Protein AF-A0A660WA96-F1 (afdb_monomer)

Sequence (66 aa):
MNDKILQQAKNRIEQDIVLAVDITHIHKPYAKKMDFLTRVWDGMKKETVKGYWVLEVIGANIYDEH

Structure (mmCIF, N/CA/C/O backbone):
data_AF-A0A660WA96-F1
#
_entry.id   AF-A0A660WA96-F1
#
loop_
_atom_site.group_PDB
_atom_site.id
_atom_site.type_symbol
_atom_site.label_atom_id
_atom_site.label_alt_id
_atom_site.label_comp_id
_atom_site.label_asym_id
_atom_site.label_entity_id
_atom_site.label_seq_id
_atom_site.pdbx_PDB_ins_code
_atom_site.Cartn_x
_atom_site.Cartn_y
_atom_site.Cartn_z
_atom_site.occupancy
_atom_site.B_iso_or_equiv
_atom_site.auth_seq_id
_atom_site.auth_comp_id
_atom_site.auth_asym_id
_atom_site.auth_atom_id
_atom_site.pdbx_PDB_model_num
ATOM 1 N N . MET A 1 1 ? 9.804 9.238 13.149 1.00 57.19 1 MET A N 1
ATOM 2 C CA . MET A 1 1 ? 8.895 10.193 12.462 1.00 57.19 1 MET A CA 1
ATOM 3 C C . MET A 1 1 ? 7.479 9.631 12.373 1.00 57.19 1 MET A C 1
ATOM 5 O O . MET A 1 1 ? 6.556 10.341 12.750 1.00 57.19 1 MET A O 1
ATOM 9 N N . ASN A 1 2 ? 7.316 8.357 11.993 1.00 79.00 2 ASN A N 1
ATOM 10 C CA . ASN A 1 2 ? 6.003 7.705 11.899 1.00 79.00 2 ASN A CA 1
ATOM 11 C C . ASN A 1 2 ? 5.215 7.655 13.218 1.00 79.00 2 ASN A C 1
ATOM 13 O O . ASN A 1 2 ? 4.010 7.865 13.188 1.00 79.00 2 ASN A O 1
ATOM 17 N N . ASP A 1 3 ? 5.863 7.484 14.374 1.00 92.44 3 ASP A N 1
ATOM 18 C CA . ASP A 1 3 ? 5.138 7.309 15.646 1.00 92.44 3 ASP A CA 1
ATOM 19 C C . ASP A 1 3 ? 4.241 8.493 16.015 1.00 92.44 3 ASP A C 1
ATOM 21 O O . ASP A 1 3 ? 3.139 8.299 16.515 1.00 92.44 3 ASP A O 1
ATOM 25 N N . LYS A 1 4 ? 4.669 9.731 15.733 1.00 92.12 4 LYS A N 1
ATOM 26 C CA . LYS A 1 4 ? 3.852 10.923 16.016 1.00 92.12 4 LYS A CA 1
ATOM 27 C C . LYS A 1 4 ? 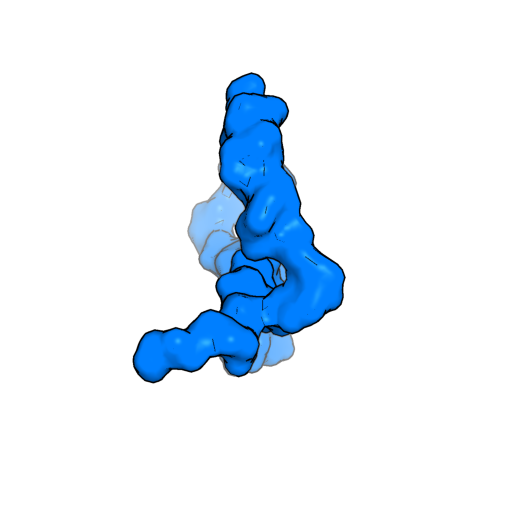2.592 10.965 15.151 1.00 92.12 4 LYS A C 1
ATOM 29 O O . LYS A 1 4 ? 1.526 11.297 15.656 1.00 92.12 4 LYS A O 1
ATOM 34 N N . ILE A 1 5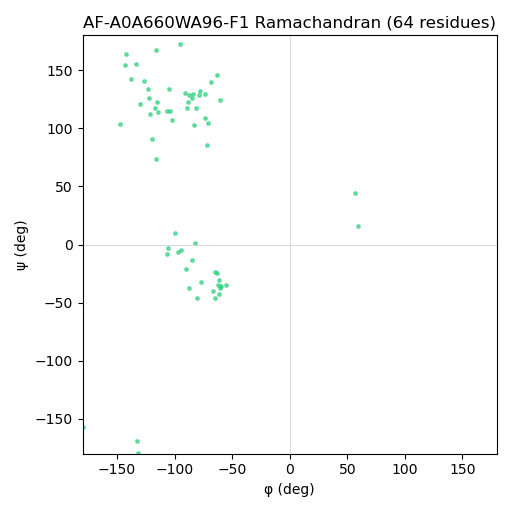 ? 2.719 10.591 13.876 1.00 89.25 5 ILE A N 1
ATOM 35 C CA . ILE A 1 5 ? 1.594 10.505 12.937 1.00 89.25 5 ILE A CA 1
ATOM 36 C C . ILE A 1 5 ? 0.634 9.405 13.396 1.00 89.25 5 ILE A C 1
ATOM 38 O O . ILE A 1 5 ? -0.568 9.639 13.493 1.00 89.25 5 ILE A O 1
ATOM 42 N N . LEU A 1 6 ? 1.164 8.236 13.769 1.00 90.31 6 LEU A N 1
ATOM 43 C CA . LEU A 1 6 ? 0.359 7.130 14.287 1.00 90.31 6 LEU A CA 1
ATOM 44 C C . LEU A 1 6 ? -0.378 7.517 15.577 1.00 90.31 6 LEU A C 1
ATOM 46 O O . LEU A 1 6 ? -1.565 7.235 15.700 1.00 90.31 6 LEU A O 1
ATOM 50 N N . GLN A 1 7 ? 0.270 8.223 16.510 1.00 91.69 7 GLN A N 1
ATOM 51 C CA . GLN A 1 7 ? -0.387 8.682 17.742 1.00 91.69 7 GLN A CA 1
ATOM 52 C C . GLN A 1 7 ? -1.546 9.650 17.481 1.00 91.69 7 GLN A C 1
ATOM 54 O O . GLN A 1 7 ? -2.537 9.604 18.207 1.00 91.69 7 GLN A O 1
ATOM 59 N N . GLN A 1 8 ? -1.443 10.504 16.460 1.00 89.19 8 GLN A N 1
ATOM 60 C CA . GLN A 1 8 ? -2.518 11.424 16.073 1.00 89.19 8 GLN A CA 1
ATOM 61 C C . GLN A 1 8 ? -3.645 10.726 15.298 1.00 89.19 8 GLN A C 1
ATOM 63 O O . GLN A 1 8 ? -4.801 11.132 15.401 1.00 89.19 8 GLN A O 1
ATOM 68 N N . ALA A 1 9 ? -3.319 9.692 14.519 1.00 87.56 9 ALA A N 1
ATOM 69 C CA . ALA A 1 9 ? -4.268 9.001 13.651 1.00 87.56 9 ALA A CA 1
ATOM 70 C C . ALA A 1 9 ? -4.989 7.825 14.326 1.00 87.56 9 ALA A C 1
ATOM 72 O O . ALA A 1 9 ? -6.064 7.452 13.870 1.00 87.56 9 ALA A O 1
ATOM 73 N N . LYS A 1 10 ? -4.443 7.249 15.406 1.00 87.62 10 LYS A N 1
ATOM 74 C CA . LYS A 1 10 ? -4.975 6.020 16.030 1.00 87.62 10 LYS A CA 1
ATOM 75 C C . LYS A 1 10 ? -6.455 6.105 16.421 1.00 87.62 10 LYS A C 1
ATOM 77 O O . LYS A 1 10 ? -7.162 5.119 16.304 1.00 87.62 10 LYS A O 1
ATOM 82 N N . ASN A 1 11 ? -6.920 7.282 16.843 1.00 87.38 11 ASN A N 1
ATOM 83 C CA . ASN A 1 11 ? -8.307 7.499 17.264 1.00 87.38 11 ASN A CA 1
ATOM 84 C C . ASN A 1 11 ? -9.255 7.750 16.075 1.00 87.38 11 ASN A C 1
ATOM 86 O O . ASN A 1 11 ? -10.419 8.041 16.287 1.00 87.38 11 ASN A O 1
ATOM 90 N N . ARG A 1 12 ? -8.761 7.721 14.829 1.00 86.75 12 ARG A N 1
ATOM 91 C CA . ARG A 1 12 ? -9.571 7.910 13.614 1.00 86.75 12 ARG A CA 1
ATOM 92 C C . ARG A 1 12 ? -9.981 6.596 12.957 1.00 86.75 12 ARG A C 1
ATOM 94 O O . ARG A 1 12 ? -10.685 6.646 11.961 1.00 86.75 12 ARG A O 1
ATOM 101 N N . ILE A 1 13 ? -9.483 5.458 13.445 1.00 88.00 13 ILE A N 1
ATOM 102 C CA . ILE A 1 13 ? -9.834 4.114 12.973 1.00 88.00 13 ILE A CA 1
ATOM 103 C C . ILE A 1 13 ? -10.433 3.365 14.163 1.00 88.00 13 ILE A C 1
ATOM 105 O O . ILE A 1 13 ? -9.713 2.782 14.970 1.00 88.00 13 ILE A O 1
ATOM 109 N N . GLU A 1 14 ? -11.750 3.452 14.301 1.00 87.38 14 GLU A N 1
ATOM 110 C CA . GLU A 1 14 ? -12.531 2.790 15.345 1.00 87.38 14 GLU A CA 1
ATOM 111 C C . GLU A 1 14 ? -13.092 1.453 14.837 1.00 87.38 14 GLU A C 1
ATOM 113 O O . GLU A 1 14 ? -12.956 1.123 13.658 1.00 87.38 14 GLU A O 1
ATOM 118 N N . GLN A 1 15 ? -13.699 0.657 15.723 1.00 86.62 15 GLN A N 1
ATOM 119 C CA . GLN A 1 15 ? -14.158 -0.700 15.387 1.00 86.62 15 GLN A CA 1
ATOM 120 C C . GLN A 1 15 ? -15.211 -0.730 14.272 1.00 86.62 15 GLN A C 1
ATOM 122 O O . GLN A 1 15 ? -15.233 -1.678 13.490 1.00 86.62 15 GLN A O 1
ATOM 127 N N . ASP A 1 16 ? -16.023 0.320 14.173 1.00 89.56 16 ASP A N 1
ATOM 128 C CA . ASP A 1 16 ? -17.165 0.387 13.262 1.00 89.56 16 ASP A CA 1
ATOM 129 C C . ASP A 1 16 ? -16.868 1.167 11.969 1.00 89.56 16 ASP A C 1
ATOM 131 O O . ASP A 1 16 ? -17.769 1.453 11.177 1.00 89.56 16 ASP A O 1
ATOM 135 N N . ILE A 1 17 ? -15.598 1.513 11.730 1.00 91.06 17 ILE A N 1
ATOM 136 C CA . ILE A 1 17 ? -15.185 2.196 10.504 1.00 91.06 17 ILE A CA 1
ATOM 137 C C . ILE A 1 17 ? -15.097 1.212 9.342 1.00 91.06 17 ILE A C 1
ATOM 139 O O . ILE A 1 17 ? -14.455 0.163 9.414 1.00 91.06 17 ILE A O 1
ATOM 143 N N . VAL A 1 18 ? -15.697 1.603 8.219 1.00 92.50 18 VAL A N 1
ATOM 144 C CA . VAL A 1 18 ? -15.587 0.865 6.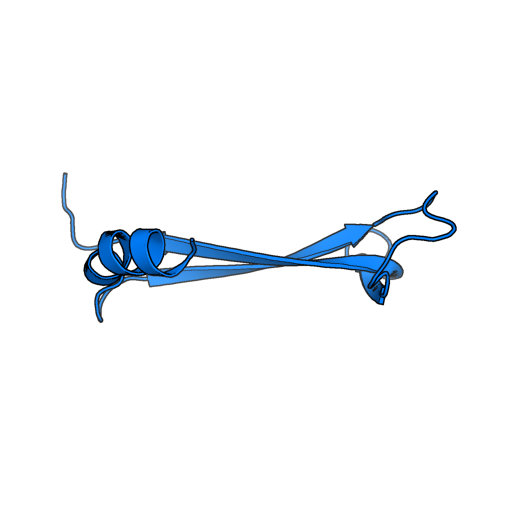965 1.00 92.50 18 VAL A CA 1
ATOM 145 C C . VAL A 1 18 ? -14.249 1.192 6.318 1.00 92.50 18 VAL A C 1
ATOM 147 O O . VAL A 1 18 ? -13.915 2.358 6.118 1.00 92.50 18 VAL A O 1
ATOM 150 N N . LEU A 1 19 ? -13.492 0.157 5.956 1.00 93.12 19 LEU A N 1
ATOM 151 C CA . LEU A 1 19 ? -12.248 0.295 5.206 1.00 93.12 19 LEU A CA 1
ATOM 152 C C . LEU A 1 19 ? -12.478 -0.104 3.748 1.00 93.12 19 LEU A C 1
ATOM 154 O O . LEU A 1 19 ? -12.731 -1.272 3.449 1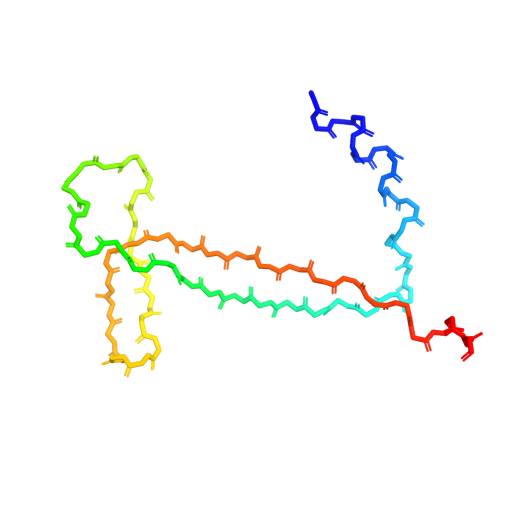.00 93.12 19 LEU A O 1
ATOM 158 N N . ALA A 1 20 ? -12.350 0.857 2.839 1.00 93.50 20 ALA A N 1
ATOM 159 C CA . ALA A 1 20 ? -12.198 0.578 1.419 1.00 93.50 20 ALA A 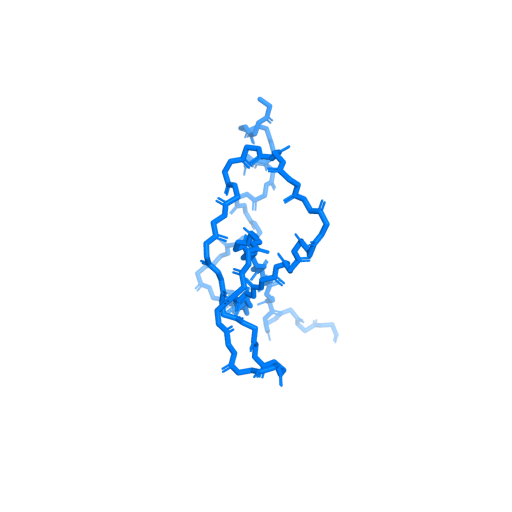CA 1
ATOM 160 C C . ALA A 1 20 ? -10.715 0.328 1.124 1.00 93.50 20 ALA A C 1
ATOM 162 O O . ALA A 1 20 ? -9.863 1.151 1.465 1.00 93.50 20 ALA A O 1
ATOM 163 N N . VAL A 1 21 ? -10.408 -0.814 0.509 1.00 94.69 21 VAL A N 1
ATOM 164 C CA . VAL A 1 21 ? -9.039 -1.219 0.175 1.00 94.69 21 VAL A CA 1
ATOM 165 C C . VAL A 1 21 ? -8.910 -1.327 -1.337 1.00 94.69 21 VAL A C 1
ATOM 167 O O . VAL A 1 21 ? -9.569 -2.171 -1.945 1.00 94.69 21 VAL A O 1
ATOM 170 N N . ASP A 1 22 ? -8.042 -0.508 -1.924 1.00 93.00 22 ASP A N 1
ATOM 171 C CA . ASP A 1 22 ? -7.649 -0.620 -3.327 1.00 93.00 22 ASP A CA 1
ATOM 172 C C . ASP A 1 22 ? -6.223 -1.177 -3.418 1.00 93.00 22 ASP A C 1
ATOM 174 O O . ASP A 1 22 ? -5.246 -0.576 -2.958 1.00 93.00 22 ASP A O 1
ATOM 178 N N . ILE A 1 23 ? -6.119 -2.375 -3.992 1.00 92.12 23 ILE A N 1
ATOM 179 C CA . ILE A 1 23 ? -4.850 -3.037 -4.279 1.00 92.12 23 ILE A CA 1
ATOM 180 C C . ILE A 1 23 ? -4.582 -2.861 -5.766 1.00 92.12 23 ILE A C 1
ATOM 182 O O . ILE A 1 23 ? -5.185 -3.529 -6.608 1.00 92.12 23 ILE A O 1
ATOM 186 N N . THR A 1 24 ? -3.625 -1.998 -6.083 1.00 91.25 24 THR A N 1
ATOM 187 C CA . THR A 1 24 ? -3.320 -1.628 -7.462 1.00 91.25 24 THR A CA 1
ATOM 188 C C . THR A 1 24 ? -1.821 -1.678 -7.743 1.00 91.25 24 THR A C 1
ATOM 190 O O . THR A 1 24 ? -1.020 -2.244 -6.988 1.00 91.25 24 THR A O 1
ATOM 193 N N . HIS A 1 25 ? -1.424 -1.142 -8.890 1.00 93.12 25 HIS A N 1
ATOM 194 C CA . HIS A 1 25 ? -0.057 -1.171 -9.363 1.00 93.12 25 HIS A CA 1
ATOM 195 C C . HIS A 1 25 ? 0.328 0.119 -10.083 1.00 93.12 25 HIS A C 1
ATOM 197 O O . HIS A 1 25 ? -0.494 0.794 -10.699 1.00 93.12 25 HIS A O 1
ATOM 203 N N . ILE A 1 26 ? 1.625 0.419 -10.075 1.00 93.06 26 ILE A N 1
ATOM 204 C CA . ILE A 1 26 ? 2.219 1.441 -10.938 1.00 93.06 26 ILE A CA 1
ATOM 205 C C . ILE A 1 26 ? 3.157 0.748 -11.914 1.00 93.06 26 ILE A C 1
ATOM 207 O O . ILE A 1 26 ? 4.205 0.234 -11.518 1.00 93.06 26 ILE A O 1
ATOM 211 N N . HIS A 1 27 ? 2.822 0.783 -13.201 1.00 94.44 27 HIS A N 1
ATOM 212 C CA . HIS A 1 27 ? 3.713 0.329 -14.264 1.00 94.44 27 HIS A CA 1
ATOM 213 C C . HIS A 1 27 ? 4.850 1.345 -14.483 1.00 94.44 27 HIS A C 1
ATOM 215 O O . HIS A 1 27 ? 4.622 2.543 -14.664 1.00 94.44 27 HIS A O 1
ATOM 221 N N . LYS A 1 28 ? 6.101 0.871 -14.493 1.00 94.06 28 LYS A N 1
ATOM 222 C CA . LYS A 1 28 ? 7.304 1.673 -14.764 1.00 94.06 28 LYS A CA 1
ATOM 223 C C . LYS A 1 28 ? 8.014 1.210 -16.051 1.00 94.06 28 LYS A C 1
ATOM 225 O O . LYS A 1 28 ? 9.100 0.637 -15.969 1.00 94.06 28 LYS A O 1
ATOM 230 N N . PRO A 1 29 ? 7.466 1.499 -17.246 1.00 91.06 29 PRO A N 1
ATOM 231 C CA . PRO A 1 29 ? 7.961 0.945 -18.516 1.00 91.06 29 PRO A CA 1
ATOM 232 C C . PRO A 1 29 ? 9.398 1.361 -18.874 1.00 91.06 29 PRO A C 1
ATOM 234 O O . PRO A 1 29 ? 10.088 0.649 -19.598 1.00 91.06 29 PRO A O 1
ATOM 237 N N . TYR A 1 30 ? 9.873 2.496 -18.351 1.00 92.00 30 TYR A N 1
ATOM 238 C CA . TYR A 1 30 ? 11.202 3.042 -18.655 1.00 92.00 30 TYR A CA 1
ATOM 239 C C . TYR A 1 30 ? 12.223 2.868 -17.521 1.00 92.00 30 TYR A C 1
ATOM 241 O O . TYR A 1 30 ? 13.386 3.247 -17.673 1.00 92.00 30 TYR A O 1
ATOM 249 N N . ALA A 1 31 ? 11.820 2.309 -16.376 1.00 88.38 31 ALA A N 1
ATOM 250 C CA . ALA A 1 31 ? 12.719 2.126 -15.242 1.00 88.38 31 ALA A CA 1
ATOM 251 C C . ALA A 1 31 ? 13.705 0.983 -15.522 1.00 88.38 31 ALA A C 1
ATOM 253 O O . ALA A 1 31 ? 13.334 -0.190 -15.533 1.00 88.38 31 ALA A O 1
ATOM 254 N N . LYS A 1 32 ? 14.981 1.326 -15.745 1.00 75.62 32 LYS A N 1
ATOM 255 C CA . LYS A 1 32 ? 16.048 0.340 -15.999 1.00 75.62 32 LYS A CA 1
ATOM 256 C C . LYS A 1 32 ? 16.700 -0.181 -14.717 1.00 75.62 32 LYS A C 1
ATOM 258 O O . LYS A 1 32 ? 17.043 -1.358 -14.654 1.00 75.62 32 LYS A O 1
ATOM 263 N N . LYS A 1 33 ? 16.875 0.684 -13.713 1.00 82.56 33 LYS A N 1
ATOM 264 C CA . LYS A 1 33 ? 17.408 0.357 -12.382 1.00 82.56 33 LYS A CA 1
ATOM 265 C C . LYS A 1 33 ? 16.735 1.269 -11.357 1.00 82.56 33 LYS A C 1
ATOM 267 O O . LYS A 1 33 ? 17.031 2.457 -11.311 1.00 82.56 33 LYS A O 1
ATOM 272 N N . MET A 1 34 ? 15.787 0.719 -10.608 1.00 92.81 34 MET A N 1
ATOM 273 C CA . MET A 1 34 ? 15.167 1.350 -9.444 1.00 92.81 34 MET A CA 1
ATOM 274 C C . MET A 1 34 ? 15.042 0.285 -8.358 1.00 92.81 34 MET A C 1
ATOM 276 O O . MET A 1 34 ? 14.755 -0.874 -8.674 1.00 92.81 34 MET A O 1
ATOM 280 N N . ASP A 1 35 ? 15.257 0.671 -7.106 1.00 92.75 35 ASP A N 1
ATOM 281 C CA . ASP A 1 35 ? 15.172 -0.261 -5.987 1.00 92.75 35 ASP A CA 1
ATOM 282 C C . ASP A 1 35 ? 13.753 -0.814 -5.850 1.00 92.75 35 ASP A C 1
ATOM 284 O O . ASP A 1 35 ? 12.765 -0.131 -6.136 1.00 92.75 35 ASP A O 1
ATOM 288 N N . PHE A 1 36 ? 13.66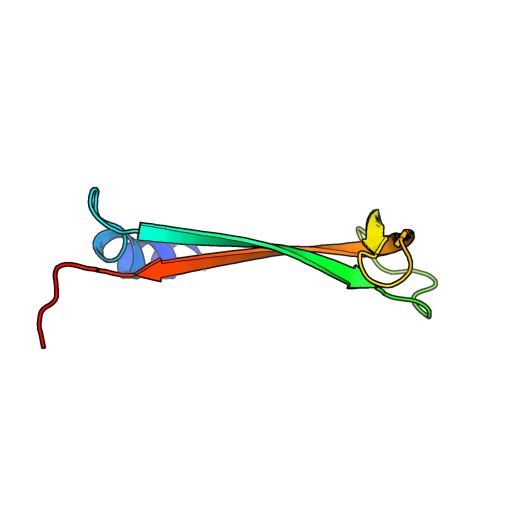8 -2.079 -5.436 1.00 92.38 36 PHE A N 1
ATOM 289 C CA . PHE A 1 36 ? 12.417 -2.798 -5.166 1.00 92.38 36 PHE A CA 1
ATOM 290 C C . PHE A 1 36 ? 11.448 -2.914 -6.354 1.00 92.38 36 PHE A C 1
ATOM 292 O O . PHE A 1 36 ? 10.280 -3.252 -6.165 1.00 92.38 36 PHE A O 1
ATOM 299 N N . LEU A 1 37 ? 11.915 -2.664 -7.584 1.00 93.88 37 LEU A N 1
ATOM 300 C CA . LEU A 1 37 ? 11.116 -2.888 -8.785 1.00 93.88 37 LEU A CA 1
ATOM 301 C C . LEU A 1 37 ? 10.736 -4.371 -8.877 1.00 93.88 37 LEU A C 1
ATOM 303 O O . LEU A 1 37 ? 11.603 -5.247 -8.882 1.00 93.88 37 LEU A O 1
ATOM 307 N N . THR A 1 38 ? 9.441 -4.651 -8.978 1.00 94.12 38 THR A N 1
ATOM 308 C CA . THR A 1 38 ? 8.901 -6.013 -8.931 1.00 94.12 38 THR A CA 1
ATOM 309 C C . THR A 1 38 ? 7.919 -6.276 -10.070 1.00 94.12 38 THR A C 1
ATOM 311 O O . THR A 1 38 ? 7.702 -5.429 -10.939 1.00 94.12 38 THR A O 1
ATOM 314 N N . ARG A 1 39 ? 7.367 -7.490 -10.109 1.00 94.00 39 ARG A N 1
ATOM 315 C CA . ARG A 1 39 ? 6.320 -7.903 -11.043 1.00 94.00 39 ARG A CA 1
ATOM 316 C C . ARG A 1 39 ? 4.948 -7.572 -10.458 1.00 94.00 39 ARG A C 1
ATOM 318 O O . ARG A 1 39 ? 4.658 -7.952 -9.326 1.00 94.00 39 ARG A O 1
ATOM 325 N N . VAL A 1 40 ? 4.121 -6.894 -11.246 1.00 95.00 40 VAL A N 1
ATOM 326 C CA . VAL A 1 40 ? 2.749 -6.494 -10.898 1.00 95.00 40 VAL A CA 1
ATOM 327 C C . VAL A 1 40 ? 1.797 -6.805 -12.049 1.00 95.00 40 VAL A C 1
ATOM 329 O O . VAL A 1 40 ? 2.233 -6.896 -13.197 1.00 95.00 40 VAL A O 1
ATOM 332 N N . TRP A 1 41 ? 0.511 -6.988 -11.756 1.00 94.75 41 TRP A N 1
ATOM 333 C CA . TRP A 1 41 ? -0.501 -7.295 -12.768 1.00 94.75 41 TRP A CA 1
ATOM 334 C C . TRP A 1 41 ? -1.108 -6.017 -13.359 1.00 94.75 41 TRP A C 1
ATOM 336 O O . TRP A 1 41 ? -1.758 -5.260 -12.643 1.00 94.75 41 TRP A O 1
ATOM 346 N N . ASP A 1 42 ? -0.927 -5.800 -14.663 1.00 92.38 42 ASP A N 1
ATOM 347 C CA . ASP A 1 42 ? -1.597 -4.738 -15.417 1.00 92.38 42 ASP A CA 1
ATOM 348 C C . ASP A 1 42 ? -2.996 -5.212 -15.827 1.00 92.38 42 ASP A C 1
ATOM 350 O O . ASP A 1 42 ? -3.159 -6.003 -16.759 1.00 92.38 42 ASP A O 1
ATOM 354 N N . GLY A 1 43 ? -4.017 -4.734 -15.113 1.00 89.25 43 GLY A N 1
ATOM 355 C CA . GLY A 1 43 ? -5.414 -5.099 -15.359 1.00 89.25 43 GLY A CA 1
ATOM 356 C C . GLY A 1 43 ? -5.957 -4.643 -16.718 1.00 89.25 43 GLY A C 1
ATOM 357 O O . GLY A 1 43 ? -6.887 -5.266 -17.232 1.00 89.25 43 GLY A O 1
ATOM 358 N N . MET A 1 44 ? -5.364 -3.612 -17.329 1.00 88.81 44 MET A N 1
ATOM 359 C CA . MET A 1 44 ? -5.793 -3.093 -18.632 1.00 88.81 44 MET A CA 1
ATOM 360 C C . MET A 1 44 ? -5.233 -3.947 -19.767 1.00 88.81 44 MET A C 1
ATOM 362 O O . MET A 1 44 ? -5.964 -4.337 -20.678 1.00 88.81 44 MET A O 1
ATOM 366 N N . LYS A 1 45 ? -3.940 -4.272 -19.702 1.00 92.56 45 LYS A N 1
ATOM 367 C CA . LYS A 1 45 ? -3.265 -5.101 -20.714 1.00 92.56 45 LYS A CA 1
ATOM 368 C C . LYS A 1 45 ? -3.409 -6.602 -20.473 1.00 92.56 45 LYS A C 1
ATOM 370 O O . LYS A 1 45 ? -3.131 -7.385 -21.376 1.00 92.56 45 LYS A O 1
ATOM 375 N N . LYS A 1 46 ? -3.867 -6.995 -19.280 1.00 94.19 46 LYS A N 1
ATOM 376 C CA . LYS A 1 46 ? -3.985 -8.386 -18.815 1.00 94.19 46 LYS A CA 1
ATOM 377 C C . LYS A 1 46 ? -2.649 -9.131 -18.869 1.00 94.19 46 LYS A C 1
ATOM 379 O O . LYS A 1 46 ? -2.581 -10.277 -19.312 1.00 94.19 46 LYS A O 1
ATOM 384 N N . GLU A 1 47 ? -1.585 -8.473 -18.417 1.00 96.31 47 GLU A N 1
ATOM 385 C CA . GLU A 1 47 ? -0.237 -9.041 -18.398 1.00 96.31 47 GLU A CA 1
ATOM 386 C C . GLU A 1 47 ? 0.542 -8.634 -17.144 1.00 96.31 47 GLU A C 1
ATOM 388 O O . GLU A 1 47 ? 0.191 -7.700 -16.429 1.00 96.31 47 GLU A O 1
ATOM 393 N N . THR A 1 48 ? 1.637 -9.341 -16.867 1.00 95.81 48 THR A N 1
ATOM 394 C CA . THR A 1 48 ? 2.541 -8.972 -15.773 1.00 95.81 48 THR A CA 1
ATOM 395 C C . THR A 1 48 ? 3.603 -7.990 -16.256 1.00 95.81 48 THR A C 1
ATOM 397 O O . THR A 1 48 ? 4.405 -8.331 -17.126 1.00 95.81 48 THR A O 1
ATOM 400 N N . VAL A 1 49 ? 3.683 -6.819 -15.629 1.00 94.69 49 VAL A N 1
ATOM 401 C CA . VAL A 1 49 ? 4.623 -5.741 -15.971 1.00 94.69 49 VAL A CA 1
ATOM 402 C C . VAL A 1 49 ? 5.603 -5.458 -14.830 1.00 94.69 49 VAL A C 1
ATOM 404 O O . VAL A 1 49 ? 5.425 -5.931 -13.706 1.00 94.69 49 VAL A O 1
ATOM 407 N N . LYS A 1 50 ? 6.668 -4.693 -15.108 1.00 95.44 50 LYS A N 1
ATOM 408 C CA . LYS A 1 50 ? 7.590 -4.211 -14.068 1.00 95.44 50 LYS A CA 1
ATOM 409 C C . LYS A 1 50 ? 7.054 -2.939 -13.425 1.00 95.44 50 LYS A C 1
ATOM 411 O O . LYS A 1 50 ? 6.725 -1.974 -14.118 1.00 95.44 50 LYS A O 1
ATOM 416 N N . GLY A 1 51 ? 7.013 -2.915 -12.105 1.00 95.31 51 GLY A N 1
ATOM 417 C CA . GLY A 1 51 ? 6.393 -1.822 -11.382 1.00 95.31 51 GLY A CA 1
ATOM 418 C C . GLY A 1 51 ? 6.466 -1.969 -9.874 1.00 95.31 51 GLY A C 1
ATOM 419 O O . GLY A 1 51 ? 7.323 -2.677 -9.343 1.00 95.31 51 GLY A O 1
ATOM 420 N N . TYR A 1 52 ? 5.539 -1.290 -9.210 1.00 95.75 52 TYR A N 1
ATOM 421 C CA . TYR A 1 52 ? 5.364 -1.319 -7.762 1.00 95.75 52 TYR A CA 1
ATOM 422 C C . TYR A 1 52 ? 3.926 -1.671 -7.418 1.00 95.75 52 TYR A C 1
ATOM 424 O O . TYR A 1 52 ? 3.003 -1.206 -8.088 1.00 95.75 52 TYR A O 1
ATOM 432 N N . TRP A 1 53 ? 3.756 -2.476 -6.373 1.00 94.75 53 TRP A N 1
ATOM 433 C CA . TRP A 1 53 ? 2.462 -2.636 -5.724 1.00 94.75 53 TRP A CA 1
ATOM 434 C C . TRP A 1 53 ? 2.092 -1.334 -5.027 1.00 94.75 53 TRP A C 1
ATOM 436 O O . TRP A 1 53 ? 2.948 -0.691 -4.414 1.00 94.75 53 TRP A O 1
ATOM 446 N N . VAL A 1 54 ? 0.824 -0.963 -5.120 1.00 94.06 54 VAL A N 1
ATOM 447 C CA . VAL A 1 54 ? 0.256 0.161 -4.386 1.00 94.06 54 VAL A CA 1
ATOM 448 C C . VAL A 1 54 ? -0.908 -0.366 -3.571 1.00 94.06 54 VAL A C 1
ATOM 450 O O . VAL A 1 54 ? -1.726 -1.135 -4.070 1.00 94.06 54 VAL A O 1
ATOM 453 N N . LEU A 1 55 ? -0.944 0.040 -2.310 1.00 94.69 55 LEU A N 1
ATOM 454 C CA . LEU A 1 55 ? -2.031 -0.248 -1.397 1.00 94.69 55 LEU A CA 1
ATOM 455 C C . LE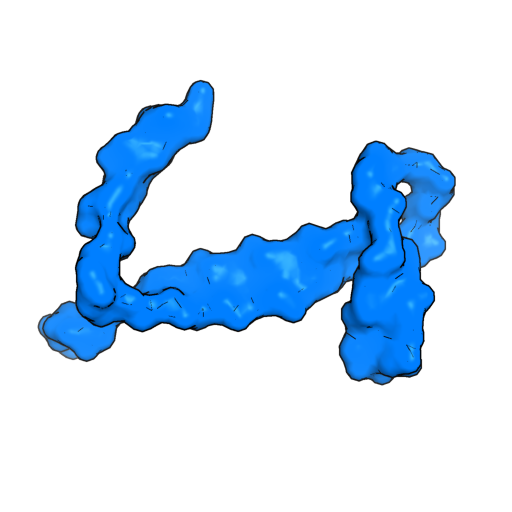U A 1 55 ? -2.586 1.086 -0.919 1.00 94.69 55 LEU A C 1
ATOM 457 O O . LEU A 1 55 ? -1.898 1.816 -0.201 1.00 94.69 55 LEU A O 1
ATOM 461 N N . GLU A 1 56 ? -3.809 1.391 -1.325 1.00 93.81 56 GLU A N 1
ATOM 462 C CA . GLU A 1 56 ? -4.569 2.512 -0.793 1.00 93.81 56 GLU A CA 1
ATOM 463 C C . GLU A 1 56 ? -5.646 1.977 0.152 1.00 93.81 56 GLU A C 1
ATOM 465 O O . GLU A 1 56 ? -6.330 0.995 -0.138 1.00 93.81 56 GLU A O 1
ATOM 470 N N . VAL A 1 57 ? -5.761 2.610 1.318 1.00 93.38 57 VAL A N 1
ATOM 471 C CA . VAL A 1 57 ? -6.759 2.265 2.331 1.00 93.38 57 VAL A CA 1
ATOM 472 C C . VAL A 1 57 ? -7.456 3.547 2.753 1.00 93.38 57 VAL A C 1
ATOM 474 O O . VAL A 1 57 ? -6.806 4.472 3.244 1.00 93.38 57 VAL A O 1
ATOM 477 N N . ILE A 1 58 ? -8.773 3.590 2.579 1.00 92.25 58 ILE A N 1
ATOM 478 C CA . ILE A 1 58 ? -9.616 4.726 2.952 1.00 92.25 58 ILE A CA 1
ATOM 479 C C . ILE A 1 58 ? -10.568 4.266 4.052 1.00 92.25 58 ILE A C 1
ATOM 481 O O . ILE A 1 58 ? -11.318 3.310 3.869 1.00 92.25 58 ILE A O 1
ATOM 485 N N . GLY A 1 59 ? -10.530 4.950 5.196 1.00 91.31 59 GLY A N 1
ATOM 486 C CA . GLY A 1 59 ? -11.497 4.766 6.274 1.00 91.31 59 GLY A CA 1
ATOM 487 C C . GLY A 1 59 ? -12.673 5.723 6.125 1.00 91.31 59 GLY A C 1
ATOM 488 O O . GLY A 1 59 ? -12.464 6.925 5.958 1.00 91.31 59 GLY A O 1
ATOM 489 N N . ALA A 1 60 ? -13.892 5.199 6.206 1.00 89.81 60 ALA A N 1
ATOM 490 C CA . ALA A 1 60 ? -15.125 5.973 6.205 1.00 89.81 60 ALA A CA 1
ATOM 491 C C . ALA A 1 60 ? -15.935 5.674 7.471 1.00 89.81 60 ALA A C 1
ATOM 493 O O . ALA A 1 60 ? -16.242 4.516 7.770 1.00 89.81 60 ALA A O 1
ATOM 494 N N . ASN A 1 61 ? -16.290 6.730 8.202 1.00 88.25 61 ASN A N 1
ATOM 495 C CA . ASN A 1 61 ? -17.298 6.645 9.249 1.00 88.25 61 ASN A CA 1
ATOM 496 C C . ASN A 1 61 ? -18.680 6.726 8.588 1.00 88.25 61 ASN A C 1
ATOM 498 O O . ASN A 1 61 ? -18.985 7.719 7.934 1.00 88.25 61 ASN A O 1
ATOM 502 N N . ILE A 1 62 ? -19.484 5.672 8.723 1.00 81.31 62 ILE A N 1
ATOM 503 C CA . ILE A 1 62 ? -20.825 5.584 8.122 1.00 81.31 62 ILE A CA 1
ATOM 504 C C . ILE A 1 62 ? -21.945 6.019 9.077 1.00 81.31 62 ILE A C 1
ATOM 506 O O . ILE A 1 62 ? -23.099 6.068 8.664 1.00 81.31 62 ILE A O 1
ATOM 510 N N . TYR A 1 63 ? -21.606 6.317 10.335 1.00 78.88 63 TYR A N 1
ATOM 511 C CA . TYR A 1 63 ? -22.546 6.730 11.382 1.00 78.88 63 TYR A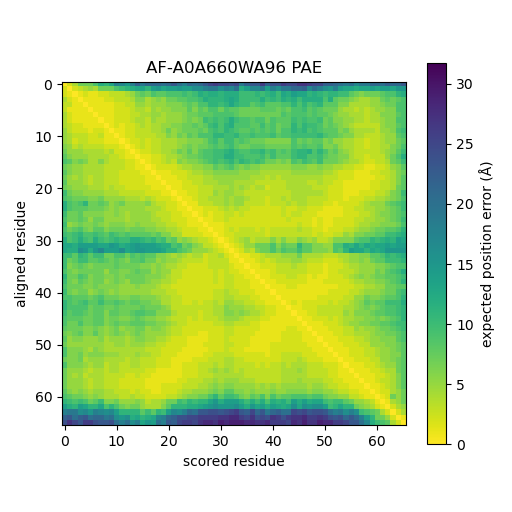 CA 1
ATOM 512 C C . TYR A 1 63 ? -22.448 8.217 11.727 1.00 78.88 63 TYR A C 1
ATOM 514 O O . TYR A 1 63 ? -23.277 8.722 12.480 1.00 78.88 63 TYR A O 1
ATOM 522 N N . ASP A 1 64 ? -21.443 8.918 11.197 1.00 66.75 64 ASP A N 1
ATOM 523 C CA . ASP A 1 64 ? -21.394 10.378 11.252 1.00 66.75 64 ASP A CA 1
ATOM 524 C C . ASP A 1 64 ? -22.452 10.928 10.286 1.00 66.75 64 ASP A C 1
ATOM 526 O O . ASP A 1 64 ? -22.198 11.177 9.106 1.00 66.75 64 ASP A O 1
ATOM 530 N N . GLU A 1 65 ? -23.677 11.048 10.792 1.00 55.84 65 GLU A N 1
ATOM 531 C CA . GLU A 1 65 ? -24.739 11.816 10.157 1.00 55.84 65 GLU A CA 1
ATOM 532 C C . GLU A 1 65 ? -24.392 13.307 10.289 1.00 55.84 65 GLU A C 1
ATOM 534 O O . GLU A 1 65 ? -24.501 13.915 11.358 1.00 55.84 65 GLU A O 1
ATOM 539 N N . HIS A 1 66 ? -23.935 13.898 9.189 1.00 54.59 66 HIS A N 1
ATOM 540 C CA . HIS A 1 66 ? -24.147 15.317 8.919 1.00 54.59 66 HIS A CA 1
ATOM 541 C C . HIS A 1 66 ? -25.418 15.488 8.092 1.00 54.59 66 HIS A C 1
ATOM 543 O O . HIS A 1 66 ? -25.584 14.727 7.111 1.00 54.59 66 HIS A O 1
#

Mean predicted aligned error: 5.94 Å

Solvent-accessible surface area (backbone atoms only — not comparable to full-atom values): 4384 Å² total; per-residue (Å²): 120,65,65,64,55,48,68,71,47,55,85,75,65,57,95,80,44,47,72,50,75,48,83,50,61,46,80,42,93,82,68,86,82,62,86,84,65,36,83,32,73,38,82,88,80,71,44,78,41,51,17,39,82,40,79,48,77,47,78,42,71,84,78,74,82,125

pLDDT: mean 89.05, std 8.87, range [54.59, 96.31]

Nearest PDB structures (foldseek):
  4l8n-assembly1_A-2  TM=2.792E-01  e=4.931E+00  Parabacteroides distasonis ATCC 8503
  6i31-assembly2_B  TM=2.604E-01  e=5.244E+00  Rhipicephalus sanguineus
  6i31-assembly1_A  TM=2.43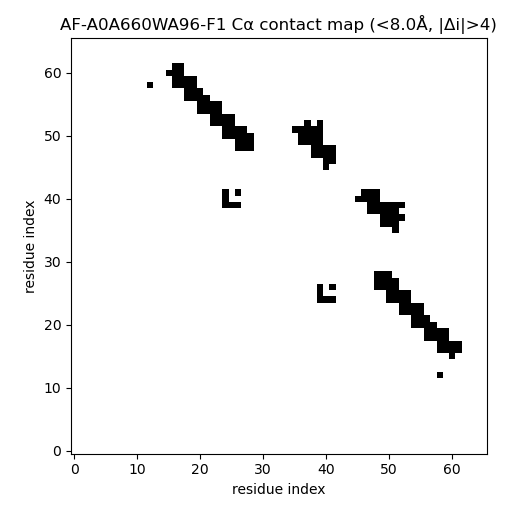1E-01  e=4.931E+00  Rhipicephalus sanguineus

Secondary structure (DSSP, 8-state):
-HHHHHHHHGGGS-TT-EEEEEEEEEE-TT-SS-TT-EEEEETTTTEEEEEEEEEEEEEE-SS---

Foldseek 3Di:
DVVVVCVVCVVVDDPQWDKDKDWAWDADPPCPDDPPFDWDADPVVRDIGTTDIDIDIDTDDPPPDD

Radius of gyration: 17.09 Å; Cα contacts (8 Å, |Δi|>4): 84; chains: 1; bounding box: 42×24×38 Å